Protein AF-A0A7C7IIQ6-F1 (afdb_monomer)

Sequence (120 aa):
MINFEPSMPVMLLPAITFLMISFGTRFTVISNLIRKIHDESSEKTITKTKDYRKRITS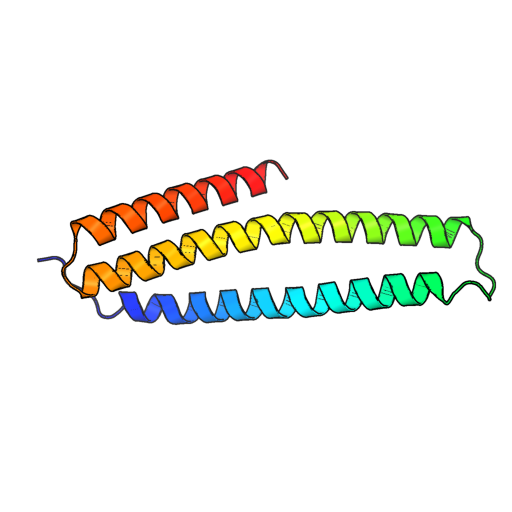EISALNTRLLLTQVLQVAAGLSFLLSVISILLMLLNNENLSLTFFISGLIGLVISIILFIIE

Structure (mmCIF, N/CA/C/O backbone):
data_AF-A0A7C7IIQ6-F1
#
_entry.id   AF-A0A7C7IIQ6-F1
#
loop_
_atom_site.group_PDB
_atom_site.id
_atom_site.type_symbol
_atom_site.label_atom_id
_atom_site.label_alt_id
_atom_site.label_comp_id
_atom_site.label_asym_id
_atom_site.label_entity_id
_atom_site.label_seq_id
_atom_site.pdbx_PDB_ins_code
_atom_site.Cartn_x
_atom_site.Cartn_y
_atom_site.Cartn_z
_atom_site.occupancy
_atom_site.B_iso_or_equiv
_atom_site.auth_seq_id
_atom_site.auth_comp_id
_atom_site.auth_asym_id
_atom_site.auth_atom_id
_atom_site.pdbx_PDB_model_num
ATOM 1 N N . MET A 1 1 ? 19.699 -10.016 -24.486 1.00 35.09 1 MET A N 1
ATOM 2 C CA . MET A 1 1 ? 18.317 -9.824 -24.970 1.00 35.09 1 MET A CA 1
ATOM 3 C C . MET A 1 1 ? 17.396 -10.432 -23.931 1.00 35.09 1 MET A C 1
ATOM 5 O O . MET A 1 1 ? 17.364 -11.649 -23.806 1.00 35.09 1 MET A O 1
ATOM 9 N N . ILE A 1 2 ? 16.767 -9.600 -23.102 1.00 47.47 2 ILE A N 1
ATOM 10 C CA . ILE A 1 2 ? 15.755 -10.064 -22.149 1.00 47.47 2 ILE A CA 1
ATOM 11 C C . ILE A 1 2 ? 14.530 -10.402 -22.998 1.00 47.47 2 ILE A C 1
ATOM 13 O O . ILE A 1 2 ? 13.920 -9.509 -23.582 1.00 47.47 2 ILE A O 1
ATOM 17 N N . ASN A 1 3 ? 14.243 -11.692 -23.160 1.00 40.97 3 ASN A N 1
ATOM 18 C CA . ASN A 1 3 ? 13.060 -12.149 -23.876 1.00 40.97 3 ASN A CA 1
ATOM 19 C C . ASN A 1 3 ? 11.833 -11.695 -23.078 1.00 40.97 3 ASN A C 1
ATOM 21 O O . ASN A 1 3 ? 11.543 -12.248 -22.019 1.00 40.97 3 ASN A O 1
ATOM 25 N N . PHE A 1 4 ? 11.149 -10.658 -23.564 1.00 54.12 4 PHE A N 1
ATOM 26 C CA . PHE A 1 4 ? 9.819 -10.293 -23.096 1.00 54.12 4 PHE A CA 1
ATOM 27 C C . PHE A 1 4 ? 8.887 -11.445 -23.465 1.00 54.12 4 PHE A C 1
ATOM 29 O O . PHE A 1 4 ? 8.365 -11.509 -24.578 1.00 54.12 4 PHE A O 1
ATOM 36 N N . GLU A 1 5 ? 8.706 -12.393 -22.550 1.00 52.72 5 GLU A N 1
ATOM 37 C CA . GLU A 1 5 ? 7.578 -13.291 -22.686 1.00 52.72 5 GLU A CA 1
ATOM 38 C C . GLU A 1 5 ? 6.289 -12.455 -22.613 1.00 52.72 5 GLU A C 1
ATOM 40 O O . GLU A 1 5 ? 6.145 -11.609 -21.720 1.00 52.72 5 GLU A O 1
ATOM 45 N N . PRO A 1 6 ? 5.315 -12.692 -23.507 1.00 55.28 6 PRO A N 1
ATOM 46 C CA . PRO A 1 6 ? 4.019 -12.012 -23.486 1.00 55.28 6 PRO A CA 1
ATOM 47 C C . PRO A 1 6 ? 3.204 -12.289 -22.205 1.00 55.28 6 PRO A C 1
ATOM 49 O O . PRO A 1 6 ? 2.107 -11.759 -22.042 1.00 55.28 6 PRO A O 1
ATOM 52 N N . SER A 1 7 ? 3.730 -13.094 -21.279 1.00 54.94 7 SER A N 1
ATOM 53 C CA . SER A 1 7 ? 3.148 -13.416 -19.979 1.00 54.94 7 SER A CA 1
ATOM 54 C C . SER A 1 7 ? 3.226 -12.266 -18.961 1.00 54.94 7 SER A C 1
ATOM 56 O O . SER A 1 7 ? 2.327 -12.154 -18.126 1.00 54.94 7 SER A O 1
ATOM 58 N N . MET A 1 8 ? 4.212 -11.360 -19.050 1.00 59.19 8 MET A N 1
ATOM 59 C CA . MET A 1 8 ? 4.383 -10.248 -18.090 1.00 59.19 8 MET A CA 1
ATOM 60 C C . MET A 1 8 ? 3.148 -9.318 -17.987 1.00 59.19 8 MET A C 1
ATOM 62 O O . MET A 1 8 ? 2.672 -9.083 -16.875 1.00 59.19 8 MET A O 1
ATOM 66 N N . PRO A 1 9 ? 2.549 -8.831 -19.096 1.00 62.12 9 PRO A N 1
ATOM 67 C CA . PRO A 1 9 ? 1.303 -8.056 -19.050 1.00 62.12 9 PRO A CA 1
ATOM 68 C C . PRO A 1 9 ? 0.079 -8.878 -18.617 1.00 62.12 9 PRO A C 1
ATOM 70 O O . PRO A 1 9 ? -0.834 -8.350 -17.985 1.00 62.12 9 PRO A O 1
ATOM 73 N N . VAL A 1 10 ? 0.046 -10.176 -18.935 1.00 65.69 10 VAL A N 1
ATOM 74 C CA . VAL A 1 10 ? -1.086 -11.065 -18.614 1.00 65.69 10 VAL A CA 1
ATOM 75 C C . VAL A 1 10 ? -1.187 -11.326 -17.106 1.00 65.69 10 VAL A C 1
ATOM 77 O O . VAL A 1 10 ? -2.293 -11.422 -16.580 1.00 65.69 10 VAL A O 1
ATOM 80 N N . MET A 1 11 ? -0.064 -11.351 -16.381 1.00 61.50 11 MET A N 1
ATOM 81 C CA . MET A 1 11 ? -0.042 -11.504 -14.917 1.00 61.50 11 MET A CA 1
ATOM 82 C C . MET A 1 11 ? -0.543 -10.266 -14.146 1.00 61.50 11 MET A C 1
ATOM 84 O O . MET A 1 11 ? -0.884 -10.380 -12.969 1.00 61.50 11 MET A O 1
ATOM 88 N N . LEU A 1 12 ? -0.644 -9.094 -14.787 1.00 66.94 12 LEU A N 1
ATOM 89 C CA . LEU A 1 12 ? -1.176 -7.867 -14.173 1.00 66.94 12 LEU A CA 1
ATOM 90 C C . LEU A 1 12 ? -2.707 -7.845 -14.092 1.00 66.94 12 LEU A C 1
ATOM 92 O O . LEU A 1 12 ? -3.259 -7.260 -13.160 1.00 66.94 12 LEU A O 1
ATOM 96 N N . LEU A 1 13 ? -3.401 -8.494 -15.032 1.00 65.19 13 LEU A N 1
ATOM 97 C CA . LEU A 1 13 ? -4.868 -8.502 -15.087 1.00 65.19 13 LEU A CA 1
ATOM 98 C C . LEU A 1 13 ? -5.506 -9.099 -13.810 1.00 65.19 13 LEU A C 1
ATOM 100 O O . LEU A 1 13 ? -6.373 -8.443 -13.225 1.00 65.19 13 LEU A O 1
ATOM 104 N N . PRO A 1 14 ? -5.049 -10.267 -13.303 1.00 68.88 14 PRO A N 1
ATOM 105 C CA . PRO A 1 14 ? -5.529 -10.834 -12.044 1.00 68.88 14 PRO A CA 1
ATOM 106 C C . PRO A 1 14 ? -5.254 -9.921 -10.844 1.00 68.88 14 PRO A C 1
ATOM 108 O O . PRO A 1 14 ? -6.111 -9.758 -9.975 1.00 68.88 14 PRO A O 1
ATOM 111 N N . ALA A 1 15 ? -4.083 -9.280 -10.810 1.00 69.44 15 ALA A N 1
ATOM 112 C CA . ALA A 1 15 ? -3.688 -8.398 -9.717 1.00 69.44 15 ALA A CA 1
ATOM 113 C C . ALA A 1 15 ? -4.555 -7.127 -9.653 1.00 69.44 15 ALA A C 1
ATOM 115 O O . ALA A 1 15 ? -4.970 -6.715 -8.570 1.00 69.44 15 ALA A O 1
ATOM 116 N N . ILE A 1 16 ? -4.913 -6.553 -10.806 1.00 68.50 16 ILE A N 1
ATOM 117 C CA . ILE A 1 16 ? -5.843 -5.418 -10.894 1.00 68.50 16 ILE A CA 1
ATOM 118 C C . ILE A 1 16 ? -7.242 -5.830 -10.421 1.00 68.50 16 ILE A C 1
ATOM 120 O O . ILE A 1 16 ? -7.845 -5.118 -9.617 1.00 68.50 16 ILE A O 1
ATOM 124 N N . THR A 1 17 ? -7.751 -6.992 -10.849 1.00 73.06 17 THR A N 1
ATOM 125 C CA . THR A 1 17 ? -9.056 -7.486 -10.370 1.00 73.06 17 THR A CA 1
ATOM 126 C C . THR A 1 17 ? -9.058 -7.753 -8.867 1.00 73.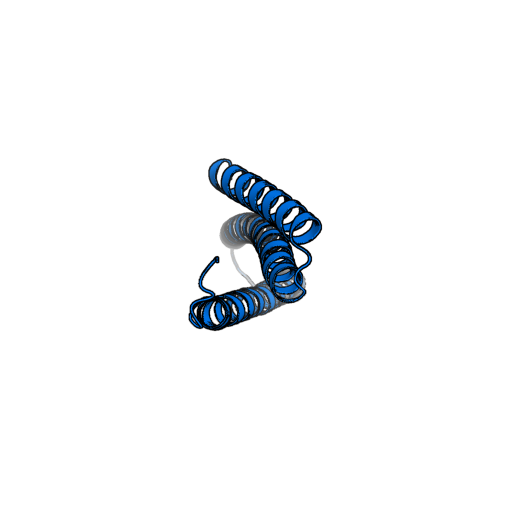06 17 THR A C 1
ATOM 128 O O . THR A 1 17 ? -10.027 -7.422 -8.187 1.00 73.06 17 THR A O 1
ATOM 131 N N . PHE A 1 18 ? -7.953 -8.269 -8.324 1.00 68.38 18 PHE A N 1
ATOM 132 C CA . PHE A 1 18 ? -7.790 -8.503 -6.892 1.00 68.38 18 PHE A CA 1
ATOM 133 C C . PHE A 1 18 ? -7.799 -7.193 -6.090 1.00 68.38 18 PHE A C 1
ATOM 135 O O . PHE A 1 18 ? -8.497 -7.089 -5.080 1.00 68.38 18 PHE A O 1
ATOM 142 N N . LEU A 1 19 ? -7.105 -6.158 -6.577 1.00 66.31 19 LEU A N 1
ATOM 143 C CA . LEU A 1 19 ? -7.169 -4.812 -6.003 1.00 66.31 19 LEU A CA 1
ATOM 144 C C . LEU A 1 19 ? -8.592 -4.249 -6.053 1.00 66.31 19 LEU A C 1
ATOM 146 O O . LEU A 1 19 ? -9.088 -3.736 -5.054 1.00 66.31 19 LEU A O 1
ATOM 150 N N . MET A 1 20 ? -9.284 -4.390 -7.185 1.00 68.06 20 MET A N 1
ATOM 151 C CA . MET A 1 20 ? -10.647 -3.878 -7.352 1.00 68.06 20 MET A CA 1
ATOM 152 C C . MET A 1 20 ? -11.644 -4.542 -6.384 1.00 68.06 20 MET A C 1
ATOM 154 O O . MET A 1 20 ? -12.491 -3.862 -5.804 1.00 68.06 20 MET A O 1
ATOM 158 N N . ILE A 1 21 ? -11.499 -5.849 -6.145 1.00 67.56 21 ILE A N 1
ATOM 159 C CA . ILE A 1 21 ? -12.298 -6.608 -5.168 1.00 67.56 21 ILE A CA 1
ATOM 160 C C . ILE A 1 21 ? -12.006 -6.143 -3.733 1.00 67.56 21 ILE A C 1
ATOM 162 O O . ILE A 1 21 ? -12.935 -5.940 -2.950 1.00 67.56 21 ILE A O 1
ATOM 166 N N . SER A 1 22 ? -10.734 -5.910 -3.402 1.00 63.94 22 SER A N 1
ATOM 167 C CA . SER A 1 22 ? -10.310 -5.349 -2.113 1.00 63.94 22 SER A CA 1
ATOM 168 C C . SER A 1 22 ? -10.911 -3.960 -1.844 1.00 63.94 22 SER A C 1
ATOM 170 O O . SER A 1 22 ? -11.385 -3.685 -0.739 1.00 63.94 22 SER A O 1
ATOM 172 N N . PHE A 1 23 ? -10.962 -3.080 -2.849 1.00 62.38 23 PHE A N 1
ATOM 173 C CA . PHE A 1 23 ? -11.599 -1.772 -2.688 1.00 62.38 23 PHE A CA 1
ATOM 174 C C . PHE A 1 23 ? -13.117 -1.889 -2.460 1.00 62.38 23 PHE A C 1
ATOM 176 O O . PHE A 1 23 ? -13.673 -1.135 -1.659 1.00 62.38 23 PHE A O 1
ATOM 183 N N . GLY A 1 24 ? -13.793 -2.848 -3.102 1.00 66.00 24 GLY A N 1
ATOM 184 C CA . GLY A 1 24 ? -15.239 -3.065 -2.950 1.00 66.00 24 GLY A CA 1
ATOM 185 C C . GLY A 1 24 ? -15.660 -3.537 -1.552 1.00 66.00 24 GLY A C 1
ATOM 186 O O . GLY A 1 24 ? -16.640 -3.037 -0.986 1.00 66.00 24 GLY A O 1
ATOM 187 N N . THR A 1 25 ? -14.897 -4.449 -0.945 1.00 61.69 25 THR A N 1
ATOM 188 C CA . THR A 1 25 ? -15.163 -4.910 0.430 1.00 61.69 25 THR A CA 1
ATOM 189 C C . THR A 1 25 ? -14.977 -3.777 1.444 1.00 61.69 25 THR A C 1
ATOM 191 O O . THR A 1 25 ? -15.779 -3.637 2.369 1.00 61.69 25 THR A O 1
ATOM 194 N N . ARG A 1 26 ? -14.016 -2.876 1.212 1.00 67.19 26 ARG A N 1
ATOM 195 C CA . ARG A 1 26 ? -13.760 -1.684 2.037 1.00 67.19 26 ARG A CA 1
ATOM 196 C C . ARG A 1 26 ? -14.911 -0.666 2.040 1.00 67.19 26 ARG A C 1
ATOM 198 O O . ARG A 1 26 ? -15.278 -0.179 3.110 1.00 67.19 26 ARG A O 1
ATOM 205 N N . PHE A 1 27 ? -15.508 -0.350 0.887 1.00 65.44 27 PHE A N 1
ATOM 206 C CA . PHE A 1 27 ? -16.659 0.571 0.825 1.00 65.44 27 PHE A CA 1
ATOM 207 C C . PHE A 1 27 ? -17.872 0.029 1.585 1.00 65.44 27 PHE A C 1
ATOM 209 O O . PHE A 1 27 ? -18.558 0.769 2.291 1.00 65.44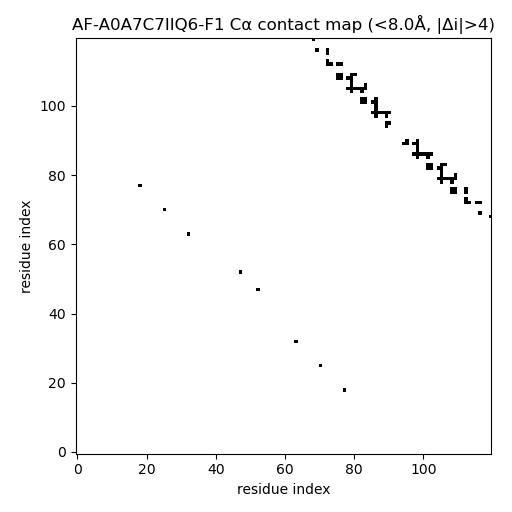 27 PHE A O 1
ATOM 216 N N . THR A 1 28 ? -18.101 -1.280 1.501 1.00 64.19 28 THR A N 1
ATOM 217 C CA . THR A 1 28 ? -19.191 -1.936 2.230 1.00 64.19 28 THR A CA 1
ATOM 218 C C . THR A 1 28 ? -18.978 -1.829 3.743 1.00 64.19 28 THR A C 1
ATOM 220 O O . THR A 1 28 ? -19.909 -1.501 4.479 1.00 64.19 28 THR A O 1
ATOM 223 N N . VAL A 1 29 ? -17.743 -2.001 4.220 1.00 65.06 29 VAL A N 1
ATOM 224 C CA . VAL A 1 29 ? -17.396 -1.884 5.646 1.00 65.06 29 VAL A CA 1
ATOM 225 C C . VAL A 1 29 ? -17.547 -0.450 6.165 1.00 65.06 29 VAL A C 1
ATOM 227 O O . VAL A 1 29 ? -18.153 -0.263 7.220 1.00 65.06 29 VAL A O 1
ATOM 230 N N . ILE A 1 30 ? -17.094 0.569 5.419 1.00 64.50 30 ILE A N 1
ATOM 231 C CA . ILE A 1 30 ? -17.294 1.978 5.810 1.00 64.50 30 ILE A CA 1
ATOM 232 C C . ILE A 1 30 ? -18.790 2.318 5.886 1.00 64.50 30 ILE A C 1
ATOM 234 O O . ILE A 1 30 ? -19.230 3.007 6.805 1.00 64.50 30 ILE A O 1
ATOM 238 N N . SER A 1 31 ? -19.593 1.776 4.962 1.00 68.88 31 SER A N 1
ATOM 239 C CA . SER A 1 31 ? -21.044 1.977 4.952 1.00 68.88 31 SER A CA 1
ATOM 240 C C . SER A 1 31 ? -21.718 1.325 6.163 1.00 68.88 31 SER A C 1
ATOM 242 O O 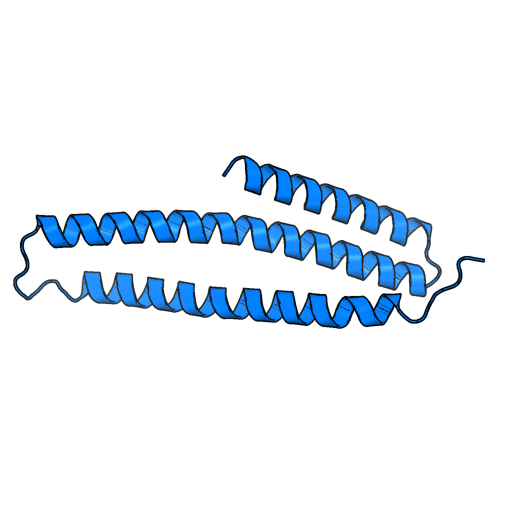. SER A 1 31 ? -22.606 1.921 6.775 1.00 68.88 31 SER A O 1
ATOM 244 N N . ASN A 1 32 ? -21.243 0.141 6.562 1.00 66.25 32 ASN A N 1
ATOM 245 C CA . ASN A 1 32 ? -21.716 -0.556 7.751 1.00 66.25 32 ASN A CA 1
ATOM 246 C C . ASN A 1 32 ? -21.325 0.196 9.024 1.00 66.25 32 ASN A C 1
ATOM 248 O O . ASN A 1 32 ? -22.141 0.279 9.932 1.00 66.25 32 ASN A O 1
ATOM 252 N N . LEU A 1 33 ? -20.131 0.792 9.085 1.00 64.94 33 LEU A N 1
ATOM 253 C CA . LEU A 1 33 ? -19.701 1.628 10.208 1.00 64.94 33 LEU A CA 1
ATOM 254 C C . LEU A 1 33 ? -20.581 2.874 10.359 1.00 64.94 33 LEU A C 1
ATOM 256 O O . LEU A 1 33 ? -21.069 3.145 11.454 1.00 64.94 33 LEU A O 1
ATOM 260 N N . ILE A 1 34 ? -20.822 3.596 9.261 1.00 65.00 34 ILE A N 1
ATOM 261 C CA . ILE A 1 34 ? -21.679 4.790 9.253 1.00 65.00 34 ILE A CA 1
ATOM 262 C C . ILE A 1 34 ? -23.096 4.429 9.706 1.00 65.00 34 ILE A C 1
ATOM 264 O O . ILE A 1 34 ? -23.645 5.105 10.574 1.00 65.00 34 ILE A O 1
ATOM 268 N N . ARG A 1 35 ? -23.666 3.334 9.179 1.00 73.06 35 ARG A N 1
ATOM 269 C CA . ARG A 1 35 ? -24.978 2.829 9.614 1.00 73.06 35 ARG A CA 1
ATOM 270 C C . ARG A 1 35 ? -24.997 2.479 11.093 1.00 73.06 35 ARG A C 1
ATOM 272 O O . ARG A 1 35 ? -25.915 2.872 11.784 1.00 73.06 35 ARG A O 1
ATOM 279 N N . LYS A 1 36 ? -23.959 1.829 11.606 1.00 66.69 36 LYS A N 1
ATOM 280 C CA . LYS A 1 36 ? -23.909 1.395 13.005 1.00 66.69 36 LYS A CA 1
ATOM 281 C C . LYS A 1 36 ? -23.775 2.540 14.000 1.00 66.69 36 LYS A C 1
ATOM 283 O O . LYS A 1 36 ? -24.417 2.516 15.042 1.00 66.69 36 LYS A O 1
ATOM 288 N N . ILE A 1 37 ? -22.976 3.552 13.656 1.00 66.12 37 ILE A N 1
ATOM 289 C CA . ILE A 1 37 ? -22.884 4.807 14.414 1.00 66.12 37 ILE A CA 1
ATOM 290 C C . ILE A 1 37 ? -24.240 5.524 14.396 1.00 66.12 37 ILE A C 1
ATOM 292 O O . ILE A 1 37 ? -24.678 6.065 15.412 1.00 66.12 37 ILE A O 1
ATOM 296 N N . HIS A 1 38 ? -24.921 5.512 13.248 1.00 70.19 38 HIS A N 1
ATOM 297 C CA . HIS A 1 38 ? -26.249 6.097 13.106 1.00 70.19 38 HIS A CA 1
ATOM 298 C C . HIS A 1 38 ? -27.311 5.341 13.924 1.00 70.19 38 HIS A C 1
ATOM 300 O O . HIS A 1 38 ? -28.092 5.973 14.639 1.00 70.19 38 HIS A O 1
ATOM 306 N N . ASP A 1 39 ? -27.291 4.009 13.891 1.00 66.94 39 ASP A N 1
ATOM 307 C CA . ASP A 1 39 ? -28.188 3.128 14.641 1.00 66.94 39 ASP A CA 1
ATOM 308 C C . ASP A 1 39 ? -27.968 3.278 16.158 1.00 66.94 39 ASP A C 1
ATOM 310 O O . ASP A 1 39 ? -28.930 3.409 16.907 1.00 66.94 39 ASP A O 1
ATOM 314 N N . GLU A 1 40 ? -26.721 3.383 16.638 1.00 62.53 40 GLU A N 1
ATOM 315 C CA . GLU A 1 40 ? -26.435 3.663 18.058 1.00 62.53 40 GLU A CA 1
ATOM 316 C C . GLU A 1 40 ? -26.898 5.054 18.513 1.00 62.53 40 GLU A C 1
ATOM 318 O O . GLU A 1 40 ? -27.328 5.223 19.657 1.00 62.53 40 GLU A O 1
ATOM 323 N N . SER A 1 41 ? -26.821 6.061 17.638 1.00 54.62 41 SER A N 1
ATOM 324 C CA . SER A 1 41 ? -27.273 7.422 17.953 1.00 54.62 41 SER A CA 1
ATOM 325 C C . SER A 1 41 ? -28.802 7.514 18.048 1.00 54.62 41 SER A C 1
ATOM 327 O O . SER A 1 41 ? -29.336 8.277 18.858 1.00 54.62 41 SER A O 1
ATOM 329 N N . SER A 1 42 ? -29.507 6.702 17.255 1.00 55.47 42 SER A N 1
ATOM 330 C CA . SER A 1 42 ? -30.970 6.677 17.166 1.00 55.47 42 SER A CA 1
ATOM 331 C C . SER A 1 42 ? -31.638 5.661 18.112 1.00 55.47 42 SER A C 1
ATOM 333 O O . SER A 1 42 ? -32.774 5.883 18.532 1.00 55.47 42 SER A O 1
ATOM 335 N N . GLU A 1 43 ? -30.935 4.623 18.585 1.00 54.09 43 GLU A N 1
ATOM 336 C CA . GLU A 1 43 ? -31.434 3.616 19.545 1.00 54.09 43 GLU A CA 1
ATOM 337 C C . GLU A 1 43 ? -31.435 4.103 21.019 1.00 54.09 43 GLU A C 1
ATOM 339 O O . GLU A 1 43 ? -31.224 3.348 21.980 1.00 54.09 43 GLU A O 1
ATOM 344 N N . LYS A 1 44 ? -31.719 5.392 21.238 1.00 50.34 44 LYS A N 1
ATOM 345 C CA . LYS A 1 44 ? -31.874 5.990 22.574 1.00 50.34 44 LYS A CA 1
ATOM 346 C C . LYS A 1 44 ? -33.189 5.614 23.275 1.00 50.34 44 LYS A C 1
ATOM 348 O O . LYS A 1 44 ? -33.397 6.062 24.399 1.00 50.34 44 LYS A O 1
ATOM 353 N N . THR A 1 45 ? -34.046 4.776 22.679 1.00 48.41 45 THR A N 1
ATOM 354 C CA . THR A 1 45 ? -35.444 4.669 23.140 1.00 48.41 45 THR A CA 1
ATOM 355 C C . THR A 1 45 ? -35.880 3.328 23.742 1.00 48.41 45 THR A C 1
ATOM 357 O O . THR A 1 45 ? -36.760 3.366 24.592 1.00 48.41 45 THR A O 1
ATOM 360 N N . ILE A 1 46 ? -35.343 2.141 23.415 1.00 48.38 46 ILE A N 1
ATOM 361 C CA . ILE A 1 46 ? -36.065 0.896 23.791 1.00 48.38 46 ILE A CA 1
ATOM 362 C C . ILE A 1 46 ? -35.156 -0.207 24.373 1.00 48.38 46 ILE A C 1
ATOM 364 O O . ILE A 1 46 ? -34.414 -0.891 23.680 1.00 48.38 46 ILE A O 1
ATOM 368 N N . THR A 1 47 ? -35.220 -0.337 25.704 1.00 47.19 47 THR A N 1
ATOM 369 C CA . THR A 1 47 ? -35.122 -1.580 26.502 1.00 47.19 47 THR A CA 1
ATOM 370 C C . THR A 1 47 ? -34.127 -2.667 26.061 1.00 47.19 47 THR A C 1
ATOM 372 O O . THR A 1 47 ? -34.531 -3.721 25.577 1.00 47.19 47 THR A O 1
ATOM 375 N N . LYS A 1 48 ? -32.834 -2.503 26.364 1.00 47.69 48 LYS A N 1
ATOM 376 C CA . LYS A 1 48 ? -31.899 -3.631 26.562 1.00 47.69 48 LYS A CA 1
ATOM 377 C C . LYS A 1 48 ? -30.887 -3.275 27.650 1.00 47.69 48 LYS A C 1
ATOM 379 O O . LYS A 1 48 ? -30.345 -2.167 27.644 1.00 47.69 48 LYS A O 1
ATOM 384 N N . THR A 1 49 ? -30.663 -4.199 28.587 1.00 55.31 49 THR A N 1
ATOM 385 C CA . THR A 1 49 ? -29.719 -4.099 29.714 1.00 55.31 49 THR A CA 1
ATOM 386 C C . THR A 1 49 ? -28.400 -3.460 29.271 1.00 55.31 49 THR A C 1
ATOM 388 O O . THR A 1 49 ? -27.779 -3.921 28.311 1.00 55.31 49 THR A O 1
ATOM 391 N N . LYS A 1 50 ? -27.987 -2.383 29.956 1.00 54.97 50 LYS A N 1
ATOM 392 C CA . LYS A 1 50 ? -26.818 -1.548 29.607 1.00 54.97 50 LYS A CA 1
ATOM 393 C C . LYS A 1 50 ? -25.535 -2.356 29.349 1.00 54.97 50 LYS A C 1
ATOM 395 O O . LYS A 1 50 ? -24.735 -1.949 28.510 1.00 54.97 50 LYS A O 1
ATOM 400 N N . ASP A 1 51 ? -25.367 -3.497 30.015 1.00 56.47 51 ASP A N 1
ATOM 401 C CA . ASP A 1 51 ? -24.166 -4.334 29.907 1.00 56.47 51 ASP A CA 1
ATOM 402 C C . ASP A 1 51 ? -24.063 -5.129 28.598 1.00 56.47 51 ASP A C 1
ATOM 404 O O . ASP A 1 51 ? -22.965 -5.285 28.065 1.00 56.47 51 ASP A O 1
ATOM 408 N N . TYR A 1 52 ? -25.185 -5.581 28.025 1.00 58.41 52 TYR A N 1
ATOM 409 C CA . TYR A 1 52 ? -25.168 -6.330 26.760 1.00 58.41 52 TYR A CA 1
ATOM 410 C C . TYR A 1 52 ? -24.843 -5.417 25.574 1.00 58.41 52 TYR A C 1
ATOM 412 O O . TYR A 1 52 ? -24.024 -5.771 24.727 1.00 58.41 52 TYR A O 1
ATOM 420 N N . ARG A 1 53 ? -25.421 -4.205 25.555 1.00 59.38 53 ARG A N 1
ATOM 421 C CA . ARG A 1 53 ? -25.095 -3.197 24.536 1.00 59.38 53 ARG A CA 1
ATOM 422 C C . ARG A 1 53 ? -23.623 -2.794 24.616 1.00 59.38 53 ARG A C 1
ATOM 424 O O . ARG A 1 53 ? -22.938 -2.891 23.610 1.00 59.38 53 ARG A O 1
ATOM 431 N N . LYS A 1 54 ? -23.092 -2.500 25.811 1.00 61.31 54 LYS A N 1
ATOM 432 C CA . LYS A 1 54 ? -21.661 -2.178 25.991 1.00 61.31 54 LYS A CA 1
ATOM 433 C C . LYS A 1 54 ? -20.711 -3.263 25.476 1.00 61.31 54 LYS A C 1
ATOM 435 O O . LYS A 1 54 ? -19.713 -2.929 24.841 1.00 61.31 54 LYS A O 1
ATOM 440 N N . ARG A 1 55 ? -20.995 -4.542 25.750 1.00 63.09 55 ARG A N 1
ATOM 441 C CA . ARG A 1 55 ? -20.154 -5.658 25.283 1.00 63.09 55 ARG A CA 1
ATOM 442 C C . ARG A 1 55 ? -20.115 -5.736 23.763 1.00 63.09 55 ARG A C 1
ATOM 444 O O . ARG A 1 55 ? -19.025 -5.743 23.195 1.00 63.09 55 ARG A O 1
ATOM 451 N N . ILE A 1 56 ? -21.288 -5.711 23.130 1.00 64.19 56 ILE A N 1
ATOM 452 C CA . ILE A 1 56 ? -21.401 -5.767 21.673 1.00 64.19 56 ILE A CA 1
ATOM 453 C C . ILE A 1 56 ? -20.708 -4.560 21.041 1.00 64.19 56 ILE A C 1
ATOM 455 O O . ILE A 1 56 ? -19.861 -4.748 20.172 1.00 64.19 56 ILE A O 1
ATOM 459 N N . THR A 1 57 ? -20.949 -3.339 21.526 1.00 62.38 57 THR A N 1
ATOM 460 C CA . THR A 1 57 ? -20.268 -2.139 21.016 1.00 62.38 57 THR A CA 1
ATOM 461 C C . THR A 1 57 ? -18.742 -2.239 21.128 1.00 62.38 57 THR A C 1
ATOM 463 O O . THR A 1 57 ? -18.034 -1.835 20.205 1.00 62.38 57 THR A O 1
ATOM 466 N N . SER A 1 58 ? -18.207 -2.817 22.213 1.00 64.94 58 SER A N 1
ATOM 467 C CA . SER A 1 58 ? -16.753 -2.971 22.367 1.00 64.94 58 SER A CA 1
ATOM 468 C C . SER A 1 58 ? -16.144 -3.983 21.393 1.00 64.94 58 SER A C 1
ATOM 470 O O . SER A 1 58 ? -15.077 -3.721 20.842 1.00 64.94 58 SER A O 1
ATOM 472 N N . GLU A 1 59 ? -16.832 -5.092 21.109 1.00 64.12 59 GLU A N 1
ATOM 473 C CA .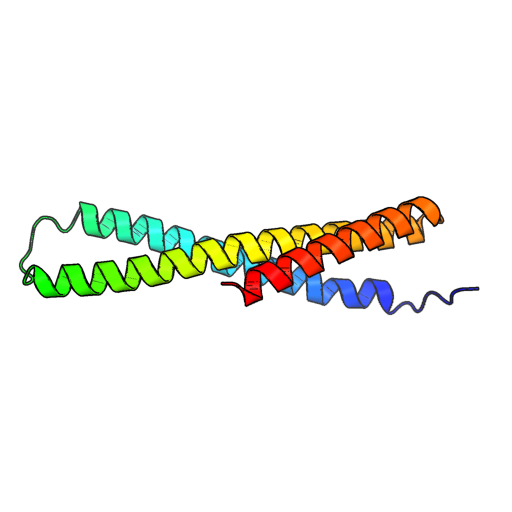 GLU A 1 59 ? -16.350 -6.087 20.140 1.00 64.12 59 GLU A CA 1
ATOM 474 C C . GLU A 1 59 ? -16.359 -5.526 18.718 1.00 64.12 59 GLU A C 1
ATOM 476 O O . GLU A 1 59 ? -15.441 -5.743 17.929 1.00 64.12 59 GLU A O 1
ATOM 481 N N . ILE A 1 60 ? -17.375 -4.725 18.410 1.00 68.75 60 ILE A N 1
ATOM 482 C CA . ILE A 1 60 ? -17.512 -4.029 17.134 1.00 68.75 60 ILE A CA 1
ATOM 483 C C . ILE A 1 60 ? -16.411 -2.986 16.958 1.00 68.75 60 ILE A C 1
ATOM 485 O O . ILE A 1 60 ? -15.827 -2.882 15.883 1.00 68.75 60 ILE A O 1
ATOM 489 N N . SER A 1 61 ? -16.134 -2.214 18.007 1.00 67.31 61 SER A N 1
ATOM 490 C CA . SER A 1 61 ? -15.039 -1.246 18.041 1.00 67.31 61 SER A CA 1
ATOM 491 C C . SER A 1 61 ? -13.687 -1.932 17.818 1.00 67.31 61 SER A C 1
ATOM 493 O O . SER A 1 61 ? -12.922 -1.509 16.954 1.00 67.31 61 SER A O 1
ATOM 495 N N . ALA A 1 62 ? -13.428 -3.050 18.503 1.00 68.94 62 ALA A N 1
ATOM 496 C CA . ALA A 1 62 ? -12.204 -3.828 18.324 1.00 68.94 62 ALA A CA 1
ATOM 497 C C . ALA A 1 62 ? -12.054 -4.365 16.889 1.00 68.94 62 ALA A C 1
ATOM 499 O O . ALA A 1 62 ? -10.957 -4.330 16.327 1.00 68.94 62 ALA A O 1
ATOM 500 N N . LEU A 1 63 ? -13.153 -4.810 16.269 1.00 70.31 63 LEU A N 1
ATOM 501 C CA . LEU A 1 63 ? -13.155 -5.263 14.878 1.00 70.31 63 LEU A CA 1
ATOM 502 C C . LEU A 1 63 ? -12.923 -4.104 13.894 1.00 70.31 63 LEU A C 1
ATOM 504 O O . LEU A 1 63 ? -12.159 -4.258 12.946 1.00 70.31 63 LEU A O 1
ATOM 508 N N . ASN A 1 64 ? -13.511 -2.930 14.140 1.00 72.69 64 ASN A N 1
ATOM 509 C CA . ASN A 1 64 ? -13.295 -1.727 13.327 1.00 72.69 64 ASN A CA 1
ATOM 510 C C . ASN A 1 64 ? -11.852 -1.226 13.387 1.00 72.69 64 ASN A C 1
ATOM 512 O O . ASN A 1 64 ? -11.310 -0.828 12.360 1.00 72.69 64 ASN A O 1
ATOM 516 N N . THR A 1 65 ? -11.226 -1.261 14.563 1.00 69.75 65 THR A N 1
ATOM 517 C CA . THR A 1 65 ? -9.820 -0.871 14.718 1.00 69.75 65 THR A CA 1
ATOM 518 C C . THR A 1 65 ? -8.914 -1.782 13.900 1.00 69.75 65 THR A C 1
ATOM 520 O O . THR A 1 65 ? -8.110 -1.283 13.119 1.00 69.75 65 THR A O 1
ATOM 523 N N . ARG A 1 66 ? -9.099 -3.106 13.994 1.00 75.94 66 ARG A N 1
ATOM 524 C CA . ARG A 1 66 ? -8.348 -4.074 13.174 1.00 75.94 66 ARG A CA 1
ATOM 525 C C . ARG A 1 66 ? -8.581 -3.858 11.678 1.00 75.94 66 ARG A C 1
ATOM 527 O O . ARG A 1 66 ? -7.646 -3.910 10.893 1.00 75.94 66 ARG A O 1
ATOM 534 N N . LEU A 1 67 ? -9.814 -3.543 11.284 1.00 71.88 67 LEU A N 1
ATOM 535 C CA . LEU A 1 67 ? -10.158 -3.261 9.888 1.00 71.88 67 LEU A CA 1
ATOM 536 C C . LEU A 1 67 ? -9.517 -1.971 9.357 1.00 71.88 67 LEU A C 1
ATOM 538 O O . LEU A 1 67 ? -9.038 -1.958 8.226 1.00 71.88 67 LEU A O 1
ATOM 542 N N . LEU A 1 68 ? -9.487 -0.894 10.147 1.00 71.44 68 LEU A N 1
ATOM 543 C CA . LEU A 1 68 ? -8.839 0.370 9.772 1.00 71.44 68 LEU A CA 1
ATOM 544 C C . LEU A 1 68 ? -7.328 0.213 9.598 1.00 71.44 68 LEU A C 1
ATOM 546 O O . LEU A 1 68 ? -6.726 0.851 8.735 1.00 71.44 68 LEU A O 1
ATOM 550 N N . LEU A 1 69 ? -6.726 -0.635 10.417 1.00 69.31 69 LEU A N 1
ATOM 551 C CA . LEU A 1 69 ? -5.290 -0.829 10.471 1.00 69.31 69 LEU A CA 1
ATOM 552 C C . LEU A 1 69 ? -4.835 -1.768 9.321 1.00 69.31 69 LEU A C 1
ATOM 554 O O . LEU A 1 69 ? -4.017 -1.362 8.488 1.00 69.31 69 LEU A O 1
ATOM 558 N N . THR A 1 70 ? -5.593 -2.845 9.059 1.00 74.12 70 THR A N 1
ATOM 559 C CA . THR A 1 70 ? -5.501 -3.642 7.813 1.00 74.12 70 THR A CA 1
ATOM 560 C C . THR A 1 70 ? -5.769 -2.800 6.550 1.00 74.12 70 THR A C 1
ATOM 562 O O . THR A 1 70 ? -5.201 -3.051 5.485 1.00 74.12 70 THR A O 1
ATOM 565 N N . GLN A 1 71 ? -6.599 -1.756 6.634 1.00 74.56 71 GLN A N 1
ATOM 566 C CA . GLN A 1 71 ? -6.828 -0.827 5.522 1.00 74.56 71 GLN A CA 1
ATOM 567 C C . GLN A 1 71 ? -5.586 0.018 5.205 1.00 74.56 71 GLN A C 1
ATOM 569 O O . GLN A 1 71 ? -5.280 0.222 4.028 1.00 74.56 71 GLN A O 1
ATOM 574 N N . VAL A 1 72 ? -4.885 0.538 6.216 1.00 74.81 72 VAL A N 1
ATOM 575 C CA . VAL A 1 72 ? -3.652 1.322 6.007 1.00 74.81 72 VAL A CA 1
ATOM 576 C C . VAL A 1 72 ? -2.596 0.456 5.328 1.00 74.81 72 VAL A C 1
ATOM 578 O O . VAL A 1 72 ? -1.967 0.880 4.355 1.00 74.81 72 VAL A O 1
ATOM 581 N N . LEU A 1 73 ? -2.488 -0.791 5.773 1.00 79.62 73 LEU A N 1
ATOM 582 C CA . LEU A 1 73 ? -1.608 -1.788 5.197 1.00 79.62 73 LEU A CA 1
ATOM 583 C C . LEU A 1 73 ? -1.886 -2.047 3.711 1.00 79.62 73 LEU A C 1
ATOM 585 O O . LEU A 1 73 ? -0.975 -2.015 2.885 1.00 79.62 73 LEU A O 1
ATOM 589 N N . GLN A 1 74 ? -3.154 -2.268 3.363 1.00 77.31 74 GLN A N 1
ATOM 590 C CA . GLN A 1 74 ? -3.564 -2.609 2.004 1.00 77.31 74 GLN A CA 1
ATOM 591 C C . GLN A 1 74 ? -3.388 -1.435 1.033 1.00 77.31 74 GLN A C 1
ATOM 593 O O . GLN A 1 74 ? -3.044 -1.641 -0.130 1.00 77.31 74 GLN A O 1
ATOM 598 N N . VAL A 1 75 ? -3.555 -0.197 1.511 1.00 78.88 75 VAL A N 1
ATOM 599 C CA . VAL A 1 75 ? -3.243 1.012 0.733 1.00 78.88 75 VAL A CA 1
ATOM 600 C C . VAL A 1 75 ? -1.734 1.150 0.512 1.00 78.88 75 VAL A C 1
ATOM 602 O O . VAL A 1 75 ? -1.324 1.446 -0.609 1.00 78.88 75 VAL A O 1
ATOM 605 N N . ALA A 1 76 ? -0.901 0.888 1.525 1.00 78.00 76 ALA A N 1
ATOM 606 C CA . ALA A 1 76 ? 0.558 0.909 1.380 1.00 78.00 76 ALA A CA 1
ATOM 607 C C . ALA A 1 76 ? 1.061 -0.177 0.407 1.00 78.00 76 ALA A C 1
ATOM 609 O O . ALA A 1 76 ? 1.897 0.098 -0.461 1.00 78.00 76 ALA A O 1
ATOM 610 N N . ALA A 1 77 ? 0.502 -1.388 0.486 1.00 81.81 77 ALA A N 1
ATOM 611 C CA . ALA A 1 77 ? 0.773 -2.471 -0.458 1.00 81.81 77 ALA A CA 1
ATOM 612 C C . ALA A 1 77 ? 0.298 -2.124 -1.880 1.00 81.81 77 ALA A C 1
ATOM 614 O O . ALA A 1 77 ? 1.033 -2.323 -2.846 1.00 81.81 77 ALA A O 1
ATOM 615 N N . GLY A 1 78 ? -0.903 -1.552 -2.017 1.00 83.38 78 GLY A N 1
ATOM 616 C CA . GLY A 1 78 ? -1.450 -1.110 -3.300 1.00 83.38 78 GLY A CA 1
ATOM 617 C C . GLY A 1 78 ? -0.621 -0.001 -3.951 1.00 83.38 78 GLY A C 1
ATOM 618 O O . GLY A 1 78 ? -0.384 -0.044 -5.156 1.00 83.38 78 GLY A O 1
ATOM 619 N N . LEU A 1 79 ? -0.116 0.952 -3.162 1.00 83.69 79 LEU A N 1
ATOM 620 C CA . LEU A 1 79 ? 0.794 1.992 -3.644 1.00 83.69 79 LEU A CA 1
ATOM 621 C C . LEU A 1 79 ? 2.107 1.379 -4.147 1.00 83.69 79 LEU A C 1
ATOM 623 O O . LEU A 1 79 ? 2.544 1.674 -5.253 1.00 83.69 79 LEU A O 1
ATOM 627 N N . SER A 1 80 ? 2.688 0.461 -3.380 1.00 85.00 80 SER A N 1
ATOM 628 C CA . SER A 1 80 ? 3.911 -0.266 -3.749 1.00 85.00 80 SER A CA 1
ATOM 629 C C . SER A 1 80 ? 3.746 -1.057 -5.050 1.00 85.00 80 SER A C 1
ATOM 631 O O . SER A 1 80 ? 4.611 -1.028 -5.927 1.00 85.00 80 SER A O 1
ATOM 633 N N . PHE A 1 81 ? 2.594 -1.710 -5.211 1.00 82.25 81 PHE A N 1
ATOM 634 C CA . PHE A 1 81 ? 2.232 -2.399 -6.442 1.00 82.25 81 PHE A CA 1
ATOM 635 C C . PHE A 1 81 ? 2.091 -1.430 -7.622 1.00 82.25 81 PHE A C 1
ATOM 637 O O . PHE A 1 81 ? 2.607 -1.711 -8.699 1.00 82.25 81 PHE A O 1
ATOM 644 N N . LEU A 1 82 ? 1.466 -0.265 -7.425 1.00 84.06 82 LEU A N 1
ATOM 645 C CA . LEU A 1 82 ? 1.327 0.773 -8.451 1.00 84.06 82 LEU A CA 1
ATOM 646 C C . LEU A 1 82 ? 2.702 1.239 -8.962 1.00 84.06 82 LEU A C 1
ATOM 648 O O . LEU A 1 82 ? 2.911 1.289 -10.174 1.00 84.06 82 LEU A O 1
ATOM 652 N N . LEU A 1 83 ? 3.667 1.493 -8.068 1.00 84.81 83 LEU A N 1
ATOM 653 C CA . LEU A 1 83 ? 5.043 1.819 -8.471 1.00 84.81 83 LEU A CA 1
ATOM 654 C C . LEU A 1 83 ? 5.698 0.689 -9.285 1.00 84.81 83 LEU A C 1
ATOM 656 O O . LEU A 1 83 ? 6.421 0.965 -10.243 1.00 84.81 83 LEU A O 1
ATOM 660 N N . SER A 1 84 ? 5.406 -0.572 -8.959 1.00 84.50 84 SER A N 1
ATOM 661 C CA . SER A 1 84 ? 5.868 -1.731 -9.734 1.00 84.50 84 SER A CA 1
ATOM 662 C C . SER A 1 84 ? 5.238 -1.786 -11.136 1.00 84.50 84 SER A C 1
ATOM 664 O O . SER A 1 84 ? 5.932 -2.021 -12.122 1.00 84.50 84 SER A O 1
ATOM 666 N N . VAL A 1 85 ? 3.945 -1.467 -11.272 1.00 83.88 85 VAL A N 1
ATOM 667 C CA . VAL A 1 85 ? 3.286 -1.364 -12.589 1.00 83.88 85 VAL A CA 1
ATOM 668 C C . VAL A 1 85 ? 3.897 -0.240 -13.431 1.00 83.88 85 VAL A C 1
ATOM 670 O O . VAL A 1 85 ? 4.150 -0.425 -14.621 1.00 83.88 85 VAL A O 1
ATOM 673 N N . ILE A 1 86 ? 4.179 0.913 -12.812 1.00 87.25 86 ILE A N 1
ATOM 674 C CA . ILE A 1 86 ? 4.873 2.034 -13.463 1.00 87.25 86 ILE A CA 1
ATOM 675 C C . ILE A 1 86 ? 6.263 1.596 -13.933 1.00 87.25 86 ILE A C 1
ATOM 677 O O . ILE A 1 86 ? 6.641 1.886 -15.063 1.00 87.25 86 ILE A O 1
ATOM 681 N N . SER A 1 87 ? 7.008 0.850 -13.117 1.00 86.75 87 SER A N 1
ATOM 682 C CA . SER A 1 87 ? 8.305 0.295 -13.514 1.00 86.75 87 SER A CA 1
ATOM 683 C C . SER A 1 87 ? 8.201 -0.582 -14.772 1.00 86.75 87 SER A C 1
ATOM 685 O O . SER A 1 87 ? 8.946 -0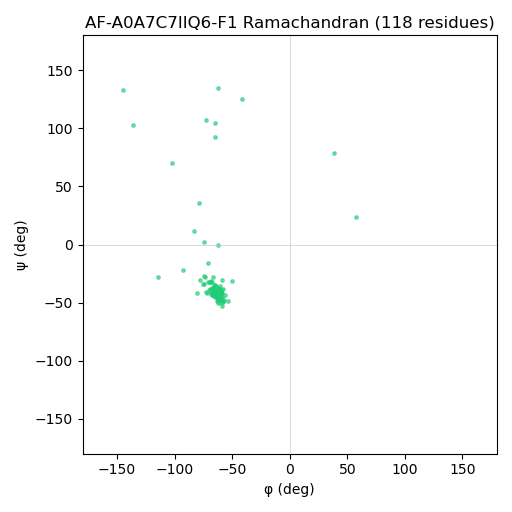.364 -15.731 1.00 86.75 87 SER A O 1
ATOM 687 N N . ILE A 1 88 ? 7.227 -1.499 -14.830 1.00 84.75 88 ILE A N 1
ATOM 688 C CA . ILE A 1 88 ? 6.987 -2.341 -16.016 1.00 84.75 88 ILE A CA 1
ATOM 689 C C . ILE A 1 88 ? 6.653 -1.477 -17.244 1.00 84.75 88 ILE A C 1
ATOM 691 O O . ILE A 1 88 ? 7.160 -1.737 -18.336 1.00 84.75 88 ILE A O 1
ATOM 695 N N . LEU A 1 89 ? 5.861 -0.413 -17.072 1.00 84.12 89 LEU A N 1
ATOM 696 C CA . LEU A 1 89 ? 5.547 0.534 -18.144 1.00 84.12 89 LEU A C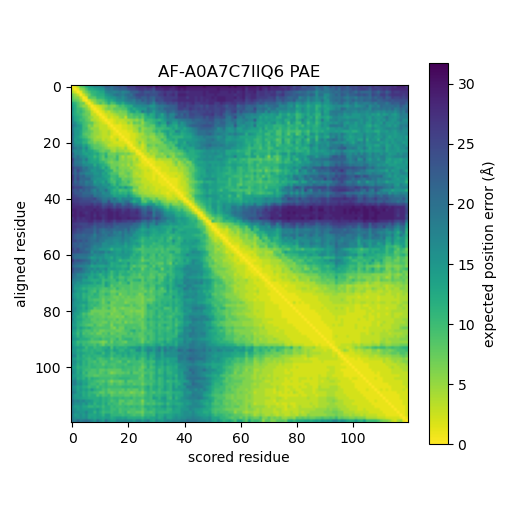A 1
ATOM 697 C C . LEU A 1 89 ? 6.802 1.259 -18.660 1.00 84.12 89 LEU A C 1
ATOM 699 O O . LEU A 1 89 ? 6.997 1.361 -19.868 1.00 84.12 89 LEU A O 1
ATOM 703 N N . LEU A 1 90 ? 7.676 1.735 -17.768 1.00 84.62 90 LEU A N 1
ATOM 704 C CA . LEU A 1 90 ? 8.925 2.401 -18.155 1.00 84.62 90 LEU A CA 1
ATOM 705 C C . LEU A 1 90 ? 9.917 1.441 -18.815 1.00 84.62 90 LEU A C 1
ATOM 707 O O . LEU A 1 90 ? 10.648 1.847 -19.720 1.00 84.62 90 LEU A O 1
ATOM 711 N N . MET A 1 91 ? 9.911 0.172 -18.406 1.00 83.00 91 MET A N 1
ATOM 712 C CA . MET A 1 91 ? 10.684 -0.876 -19.068 1.00 83.00 91 MET A CA 1
ATOM 713 C C . MET A 1 91 ? 10.218 -1.072 -20.514 1.00 83.00 91 MET A C 1
ATOM 715 O O . MET A 1 91 ? 11.046 -1.195 -21.412 1.00 83.00 91 MET A O 1
ATOM 719 N N . LEU A 1 92 ? 8.904 -1.014 -20.759 1.00 81.00 92 LEU A N 1
ATOM 720 C CA . LEU A 1 92 ? 8.330 -1.091 -22.106 1.00 81.00 92 LEU A CA 1
ATOM 721 C C . LEU A 1 92 ? 8.696 0.123 -22.981 1.00 81.00 92 LEU A C 1
ATOM 723 O O . LEU A 1 92 ? 8.797 0.004 -24.199 1.00 81.00 92 LEU A O 1
ATOM 727 N N . LEU A 1 93 ? 8.946 1.280 -22.361 1.00 86.56 93 LEU A N 1
ATOM 728 C CA . LEU A 1 93 ? 9.430 2.498 -23.021 1.00 86.56 93 LEU A CA 1
ATOM 729 C C . LEU A 1 93 ? 10.960 2.517 -23.231 1.00 86.56 93 LEU A C 1
ATOM 731 O O . LEU A 1 93 ? 11.506 3.565 -23.574 1.00 86.56 93 LEU A O 1
ATOM 735 N N . ASN A 1 94 ? 11.657 1.388 -23.032 1.00 86.06 94 ASN A N 1
ATOM 736 C CA . ASN A 1 94 ? 13.124 1.260 -23.092 1.00 86.06 94 ASN A CA 1
ATOM 737 C C . ASN A 1 94 ? 13.884 2.186 -22.120 1.00 86.06 94 ASN A C 1
ATOM 739 O O . ASN A 1 94 ? 15.052 2.507 -22.338 1.00 86.06 94 ASN A O 1
ATOM 743 N N . ASN A 1 95 ? 13.246 2.623 -21.032 1.00 84.81 95 ASN A N 1
ATOM 744 C CA . ASN A 1 95 ? 13.849 3.530 -20.056 1.00 84.81 95 ASN A CA 1
ATOM 745 C C . ASN A 1 95 ? 14.295 2.754 -18.803 1.00 84.81 95 ASN A C 1
ATOM 747 O O . ASN A 1 95 ? 13.693 2.843 -17.729 1.00 84.81 95 ASN A O 1
ATOM 751 N N . GLU A 1 96 ? 15.348 1.945 -18.964 1.00 82.56 96 GLU A N 1
ATOM 752 C CA . GLU A 1 96 ? 15.791 0.942 -17.979 1.00 82.56 96 GLU A CA 1
ATOM 753 C C . GLU A 1 96 ? 16.188 1.548 -16.620 1.00 82.56 96 GLU A C 1
ATOM 755 O O . GLU A 1 96 ? 15.772 1.050 -15.574 1.00 82.56 96 GLU A O 1
ATOM 760 N N . ASN A 1 97 ? 16.920 2.669 -16.614 1.00 84.31 97 ASN A N 1
ATOM 761 C CA . ASN A 1 97 ? 17.397 3.305 -15.376 1.00 84.31 97 ASN A CA 1
ATOM 762 C C . ASN A 1 97 ? 16.251 3.784 -14.470 1.00 84.31 97 ASN A C 1
ATOM 764 O O . ASN A 1 97 ? 16.278 3.603 -13.248 1.00 84.31 97 ASN A O 1
ATOM 768 N N . LEU A 1 98 ? 15.227 4.397 -15.067 1.00 84.69 98 LEU A N 1
ATOM 769 C CA . LEU A 1 98 ? 14.056 4.853 -14.324 1.00 84.69 98 LEU A CA 1
ATOM 770 C C . LEU A 1 98 ? 13.184 3.666 -13.905 1.00 84.69 98 LEU A C 1
ATOM 772 O O . LEU A 1 98 ? 12.739 3.627 -12.760 1.00 84.69 98 LEU A O 1
ATOM 776 N N . SER A 1 99 ? 13.002 2.670 -14.780 1.00 85.31 99 SER A N 1
ATOM 777 C CA . SER A 1 99 ? 12.275 1.441 -14.445 1.00 85.31 99 SER A CA 1
ATOM 778 C C . SER A 1 99 ? 12.831 0.772 -13.185 1.00 85.31 99 SER A C 1
ATOM 780 O O . SER A 1 99 ? 12.071 0.480 -12.259 1.00 85.31 99 SER A O 1
ATOM 782 N N . LEU A 1 100 ? 14.152 0.605 -13.105 1.00 86.12 100 LEU A N 1
ATOM 783 C CA . LEU A 1 100 ? 14.814 -0.044 -11.975 1.00 86.12 100 LEU A CA 1
ATOM 784 C C . LEU A 1 100 ? 14.669 0.763 -10.674 1.00 86.12 100 LEU A C 1
ATOM 786 O O . LEU A 1 100 ? 14.415 0.191 -9.614 1.00 86.12 100 LEU A O 1
ATOM 790 N N . THR A 1 101 ? 14.746 2.093 -10.755 1.00 89.31 101 THR A N 1
ATOM 791 C CA . THR A 1 101 ? 14.551 2.981 -9.595 1.00 89.31 101 THR A CA 1
ATOM 792 C C . THR A 1 101 ? 13.135 2.849 -9.022 1.00 89.31 101 THR A C 1
ATOM 794 O O . THR A 1 101 ? 12.963 2.654 -7.816 1.00 89.31 101 THR A O 1
ATOM 797 N N . PHE A 1 102 ? 12.113 2.888 -9.886 1.00 87.88 102 PHE A N 1
ATOM 798 C CA . PHE A 1 102 ? 10.718 2.711 -9.472 1.00 87.88 102 PHE A CA 1
ATOM 799 C C . PHE A 1 102 ? 10.456 1.300 -8.930 1.00 87.88 102 PHE A C 1
ATOM 801 O O . PHE A 1 102 ? 9.780 1.160 -7.909 1.00 87.88 102 PHE A O 1
ATOM 808 N N . PHE A 1 103 ? 11.053 0.270 -9.535 1.00 85.38 103 PHE A N 1
ATOM 809 C CA . PHE A 1 103 ? 10.931 -1.113 -9.071 1.00 85.38 103 PHE A CA 1
ATOM 810 C C . PHE A 1 103 ? 11.444 -1.292 -7.640 1.00 85.38 103 PHE A C 1
ATOM 812 O O . PHE A 1 103 ? 10.735 -1.815 -6.781 1.00 85.38 103 PHE A O 1
ATOM 819 N N . ILE A 1 104 ? 12.657 -0.802 -7.364 1.00 89.25 104 ILE A N 1
ATOM 820 C CA . ILE A 1 104 ? 13.275 -0.893 -6.037 1.00 89.25 104 ILE A CA 1
ATOM 821 C C . ILE A 1 104 ? 12.455 -0.111 -5.007 1.00 89.25 104 ILE A C 1
ATOM 823 O O . ILE A 1 104 ? 12.213 -0.612 -3.910 1.00 89.25 104 ILE A O 1
ATOM 827 N N . SER A 1 105 ? 11.974 1.086 -5.358 1.00 89.19 105 SER A N 1
ATOM 828 C CA . SER A 1 105 ? 11.130 1.876 -4.453 1.00 89.19 105 SER A CA 1
ATOM 829 C C . SER A 1 105 ? 9.807 1.172 -4.112 1.00 89.19 105 SER A C 1
ATOM 831 O O . SER A 1 105 ? 9.403 1.161 -2.949 1.00 89.19 105 SER A O 1
ATOM 833 N N . GLY A 1 106 ? 9.178 0.507 -5.090 1.00 87.19 106 GLY A N 1
ATOM 834 C CA . GLY A 1 106 ? 7.987 -0.315 -4.874 1.00 87.19 106 GLY A CA 1
ATOM 835 C C . GLY A 1 106 ? 8.274 -1.535 -3.995 1.00 87.19 106 GLY A C 1
ATOM 836 O O . GLY A 1 106 ? 7.514 -1.817 -3.074 1.00 87.19 106 GLY A O 1
ATOM 837 N N . LEU A 1 107 ? 9.401 -2.220 -4.206 1.00 87.44 107 LEU A N 1
ATOM 838 C CA . LEU A 1 107 ? 9.836 -3.343 -3.365 1.00 87.44 107 LEU A CA 1
ATOM 839 C C . LEU A 1 107 ? 10.038 -2.933 -1.903 1.00 87.44 107 LEU A C 1
ATOM 841 O O . LEU A 1 107 ? 9.558 -3.621 -1.006 1.00 87.44 107 LEU A O 1
ATOM 845 N N . ILE A 1 108 ? 10.708 -1.805 -1.656 1.00 90.38 108 ILE A N 1
ATOM 846 C CA . ILE A 1 108 ? 10.920 -1.287 -0.297 1.00 90.38 108 ILE A CA 1
ATOM 847 C C . ILE A 1 108 ? 9.575 -0.977 0.369 1.00 90.38 108 ILE A C 1
ATOM 849 O O . ILE A 1 108 ? 9.353 -1.374 1.513 1.00 90.38 108 ILE A O 1
ATOM 853 N N . GLY A 1 109 ? 8.653 -0.329 -0.350 1.00 86.06 109 GLY A N 1
ATOM 854 C CA . GLY A 1 109 ? 7.302 -0.070 0.150 1.00 86.06 109 GLY A CA 1
ATOM 855 C C . GLY A 1 109 ? 6.538 -1.354 0.495 1.00 86.06 109 GLY A C 1
ATOM 856 O O . GLY A 1 109 ? 5.886 -1.425 1.539 1.00 86.06 109 GLY A O 1
ATOM 857 N N . LEU A 1 110 ? 6.677 -2.398 -0.329 1.00 84.75 110 LEU A N 1
ATOM 858 C CA . LEU A 1 110 ? 6.050 -3.698 -0.094 1.00 84.75 110 LEU A CA 1
ATOM 859 C C . LEU A 1 110 ? 6.610 -4.368 1.167 1.00 84.75 110 LEU A C 1
ATOM 861 O O . LEU A 1 110 ? 5.849 -4.890 1.977 1.00 84.75 110 LEU A O 1
ATOM 865 N N . VAL A 1 111 ? 7.930 -4.319 1.360 1.00 88.69 111 VAL A N 1
ATOM 866 C CA . VAL A 1 111 ? 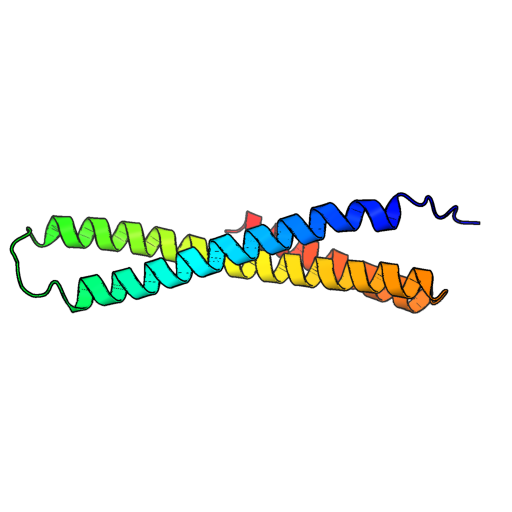8.592 -4.858 2.556 1.00 88.69 111 VAL A CA 1
ATOM 867 C C . VAL A 1 111 ? 8.126 -4.125 3.812 1.00 88.69 111 VAL A C 1
ATOM 869 O O . VAL A 1 111 ? 7.776 -4.776 4.792 1.00 88.69 111 VAL A O 1
ATOM 872 N N . ILE A 1 112 ? 8.056 -2.790 3.780 1.00 86.94 112 ILE A N 1
ATOM 873 C CA . ILE A 1 112 ? 7.545 -1.990 4.905 1.00 86.94 112 ILE A CA 1
ATOM 874 C C . ILE A 1 112 ? 6.096 -2.365 5.215 1.00 86.94 112 ILE A C 1
ATOM 876 O O . ILE A 1 112 ? 5.744 -2.522 6.383 1.00 86.94 112 ILE A O 1
ATOM 880 N N . SER A 1 113 ? 5.270 -2.551 4.182 1.00 82.50 113 SER A N 1
ATOM 881 C CA . SER A 1 113 ? 3.896 -3.015 4.346 1.00 82.50 113 SER A CA 1
ATOM 882 C C . SER A 1 113 ? 3.880 -4.378 5.046 1.00 82.50 113 SER A C 1
ATOM 884 O O . SER A 1 113 ? 3.305 -4.497 6.115 1.00 82.50 113 SER A O 1
ATOM 886 N N . ILE A 1 114 ? 4.614 -5.380 4.565 1.00 82.69 114 ILE A N 1
ATOM 887 C CA . ILE A 1 114 ? 4.647 -6.709 5.203 1.00 82.69 114 ILE A CA 1
ATOM 888 C C . ILE A 1 114 ? 5.158 -6.652 6.653 1.00 82.69 114 ILE A C 1
ATOM 890 O O . ILE A 1 114 ? 4.623 -7.342 7.515 1.00 82.69 114 ILE A O 1
ATOM 894 N N . ILE A 1 115 ? 6.162 -5.828 6.955 1.00 86.44 115 ILE A N 1
ATOM 895 C CA . ILE A 1 115 ? 6.657 -5.664 8.331 1.00 86.44 115 ILE A CA 1
ATOM 896 C C . ILE A 1 115 ? 5.567 -5.074 9.231 1.00 86.44 115 ILE A C 1
ATOM 898 O O . ILE A 1 115 ? 5.365 -5.567 10.338 1.00 86.44 115 ILE A O 1
ATOM 902 N N . LEU A 1 116 ? 4.846 -4.057 8.753 1.00 81.50 116 LEU A N 1
ATOM 903 C CA . LEU A 1 116 ? 3.736 -3.461 9.492 1.00 81.50 116 LEU A CA 1
ATOM 904 C C . LEU A 1 116 ? 2.627 -4.492 9.748 1.00 81.50 116 LEU A C 1
ATOM 906 O O . LEU A 1 116 ? 2.133 -4.554 10.863 1.00 81.50 116 LEU A O 1
ATOM 910 N N . PHE A 1 117 ? 2.326 -5.357 8.771 1.00 80.19 117 PHE A N 1
ATOM 911 C CA . PHE A 1 117 ? 1.366 -6.459 8.929 1.00 80.19 117 PHE A CA 1
ATOM 912 C C . PHE A 1 117 ? 1.755 -7.453 10.022 1.00 80.19 117 PHE A C 1
ATOM 914 O O . PHE A 1 117 ? 0.888 -7.995 10.686 1.00 80.19 117 PHE A O 1
ATOM 921 N N . ILE A 1 118 ? 3.050 -7.756 10.155 1.00 79.25 118 ILE A N 1
ATOM 922 C CA . ILE A 1 118 ? 3.547 -8.754 11.113 1.00 79.25 118 ILE A CA 1
ATOM 923 C C . ILE A 1 118 ? 3.522 -8.213 12.546 1.00 79.25 118 ILE A C 1
ATOM 925 O O . ILE A 1 118 ? 3.359 -8.981 13.492 1.00 79.25 118 ILE A O 1
ATOM 929 N N . ILE A 1 119 ? 3.759 -6.910 12.709 1.00 81.19 119 ILE A N 1
ATOM 930 C CA . ILE A 1 119 ? 3.762 -6.245 14.020 1.00 81.19 119 ILE A CA 1
ATOM 931 C C . ILE A 1 119 ? 2.332 -6.063 14.553 1.00 81.19 119 ILE A C 1
ATOM 933 O O . ILE A 1 119 ? 2.137 -5.978 15.767 1.00 81.19 119 ILE A O 1
ATOM 937 N N . GLU A 1 120 ? 1.364 -5.974 13.646 1.00 63.94 120 GLU A N 1
ATOM 938 C CA . GLU A 1 120 ? -0.058 -5.740 13.899 1.00 63.94 120 GLU A CA 1
ATOM 939 C C . GLU A 1 120 ? -0.840 -7.008 14.281 1.00 63.94 120 GLU A C 1
ATOM 941 O O . GLU A 1 120 ? -1.658 -6.920 15.230 1.00 63.94 120 GLU A O 1
#

Radius of gyration: 21.28 Å; Cα contacts (8 Å, |Δi|>4): 52; chains: 1; bounding box: 54×21×55 Å

Foldseek 3Di:
DPPPDVVPVVVVVVVVVVLVVVVVVVVVVVVVVVVVVVCVVPPPDDDDDPVVVVVVV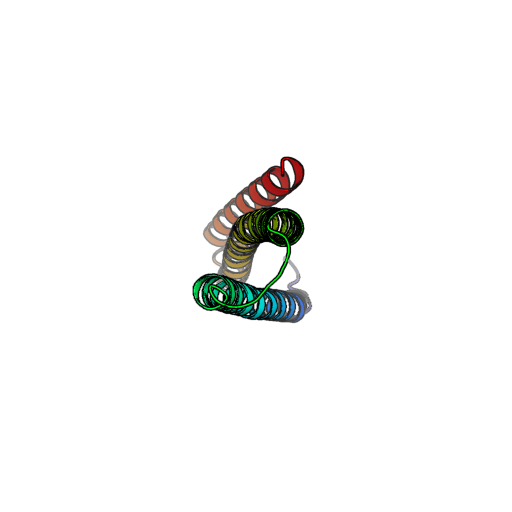VVVVVVVVVVVLVVVLSVLLVVLVVLLVVLVVCVVVVNNVSSVVSNVVSVVSNVVSVVSVVVD

Nearest PDB structures (foldseek):
  8ato-assembly1_C  TM=4.451E-01  e=7.810E+00  Homo sapiens

Secondary structure (DSSP, 8-state):
-----THHHHTHHHHHHHHHHHHHHHHHHHHHHHHHHHHHHH--SS---HHHHHHHHHHHHHHHHHHHHHHHHHHHHHHHHHHHHHHHHHHHTT-HHHHHHHHHHHHHHHHHHHHHHHH-

Solvent-accessible surface area (backbone atoms only — not comparable to full-atom values): 6597 Å² total; per-residue (Å²): 132,86,79,80,59,81,56,66,71,59,62,46,55,61,53,53,53,51,51,55,53,55,54,53,58,49,55,54,50,54,53,50,50,54,48,49,58,49,49,63,69,67,63,80,77,76,93,72,65,70,66,62,55,51,52,53,54,49,54,51,49,57,50,49,52,54,51,55,52,54,45,55,40,50,52,42,35,48,50,14,50,50,33,37,54,50,12,54,53,31,45,75,68,72,37,55,74,61,13,54,54,33,34,52,53,11,50,53,38,36,50,53,24,54,52,54,61,72,77,104

pLDDT: mean 71.27, std 12.47, range [35.09, 90.38]

Mean predicted aligned error: 11.97 Å